Protein AF-A0A924R9G0-F1 (afdb_monomer)

Mean predicted aligned error: 14.14 Å

Nearest PDB structures (foldseek):
  7wek-assembly1_A  TM=2.946E-01  e=5.613E+00  Mus musculus

Sequence (133 aa):
MKKFVTAVQDTEGEDEDRGVPIEFDLDGREMKAYRPHEGQLTFMLAALGRGQTDDQRYAAIVNIMMSSLKGDDQDHLESRLLSNSRKERLRLKQLEEIFEYLISEWFADPTQSPSDSAESEPSALQKSPPATT

Radius of gyration: 25.87 Å; Cα contacts (8 Å, |Δi|>4): 79; chains: 1; bounding box: 114×35×37 Å

Secondary structure (DSSP, 8-state):
-----------TTSSTTS-SPEEEEETTEEEEEPPPPHHHHHHHHHHTSTT--HHHHHHHHHHHHHHHS-HHHHHHHHHHHT-S-TTTSPPHHHHHHHHHHHHHHHHS-S-----------------PPPP--

Foldseek 3Di:
DDDDDDDPPPPPPPPPPQPDWDWDDDPNDIFTFTDDDPVLVVVLCVQPDPPHDPVSNLVSLLVSRLVRGDDPRSVQLVCQCPDPDPVSHDDSVNSVVVSVVRCCVNPVDPPPDPPPPPVPPPPPPDDDDDDDD

pLDDT: mean 72.01, std 19.08, range [34.97, 91.56]

Solvent-accessible surface area (backbone atoms only — not comparable to full-atom values): 8576 Å² total; per-residue (Å²): 135,89,85,83,84,81,78,81,77,79,74,87,74,78,72,88,78,40,71,80,60,48,75,47,76,56,96,89,39,80,36,56,39,32,57,70,54,72,69,55,49,53,50,47,57,64,42,68,33,95,89,57,51,73,69,52,35,50,53,43,52,52,52,51,53,51,70,22,28,56,70,73,48,28,55,48,54,50,52,27,63,70,37,88,46,80,90,58,30,70,46,70,70,58,52,51,54,53,48,51,51,51,52,44,68,74,57,71,72,87,71,80,64,82,74,71,73,70,75,73,76,76,82,76,78,81,78,79,78,81,92,84,132

Structure (mmCIF, N/CA/C/O backbone):
data_AF-A0A924R9G0-F1
#
_entry.id   AF-A0A924R9G0-F1
#
loop_
_atom_site.group_PDB
_atom_site.id
_atom_site.type_symbol
_atom_site.label_atom_id
_atom_site.label_alt_id
_atom_site.label_comp_id
_atom_site.label_asym_id
_atom_site.label_entity_id
_atom_site.label_seq_id
_atom_site.pdbx_PDB_ins_code
_atom_site.Cartn_x
_atom_site.Cartn_y
_atom_site.Cartn_z
_atom_site.occupancy
_atom_site.B_iso_or_equiv
_atom_site.auth_seq_id
_atom_site.auth_comp_id
_atom_site.auth_asym_id
_atom_site.auth_atom_id
_atom_site.pdbx_PDB_model_num
ATOM 1 N N . MET A 1 1 ? -31.399 -4.705 -18.393 1.00 39.94 1 MET A N 1
ATOM 2 C CA . MET A 1 1 ? -30.212 -4.789 -17.511 1.00 39.94 1 MET A CA 1
ATOM 3 C C . MET A 1 1 ? -28.989 -5.027 -18.381 1.00 39.94 1 MET A C 1
ATOM 5 O O . MET A 1 1 ? -29.053 -5.890 -19.249 1.00 39.94 1 MET A O 1
ATOM 9 N N . LYS A 1 2 ? -27.932 -4.224 -18.225 1.00 37.62 2 LYS A N 1
ATOM 10 C CA . LYS A 1 2 ? -26.726 -4.286 -19.064 1.00 37.62 2 LYS A CA 1
ATOM 11 C C . LYS A 1 2 ? -25.776 -5.325 -18.455 1.00 37.62 2 LYS A C 1
ATOM 13 O O . LYS A 1 2 ? -25.365 -5.153 -17.314 1.00 37.62 2 LYS A O 1
ATOM 18 N N . LYS A 1 3 ? -25.512 -6.430 -19.161 1.00 35.00 3 LYS A N 1
ATOM 19 C CA . LYS A 1 3 ? -24.558 -7.457 -18.715 1.00 35.00 3 LYS A CA 1
ATOM 20 C C . LYS A 1 3 ? -23.151 -7.030 -19.117 1.00 35.00 3 LYS A C 1
ATOM 22 O O . LYS A 1 3 ? -22.917 -6.749 -20.289 1.00 35.00 3 LYS A O 1
ATOM 27 N N . PHE A 1 4 ? -22.246 -7.001 -18.149 1.00 45.66 4 PHE A N 1
ATOM 28 C CA . PHE A 1 4 ? -20.816 -6.858 -18.377 1.00 45.66 4 PHE A CA 1
ATOM 29 C C . PHE A 1 4 ? -20.198 -8.246 -18.228 1.00 45.66 4 PHE A C 1
ATOM 31 O O . PHE A 1 4 ? -20.408 -8.910 -17.216 1.00 45.66 4 PHE A O 1
ATOM 38 N N . VAL A 1 5 ? -19.523 -8.706 -19.278 1.00 50.16 5 VAL A N 1
ATOM 39 C CA . VAL A 1 5 ? -18.741 -9.942 -19.266 1.00 50.16 5 VAL A CA 1
ATOM 40 C C . VAL A 1 5 ? -17.294 -9.505 -19.124 1.00 50.16 5 VAL A C 1
ATOM 42 O O . VAL A 1 5 ? -16.745 -8.892 -20.035 1.00 50.16 5 VAL A O 1
ATOM 45 N N . THR A 1 6 ? -16.708 -9.751 -17.959 1.00 43.09 6 THR A N 1
ATOM 46 C CA . THR A 1 6 ? -15.286 -9.525 -17.713 1.00 43.09 6 THR A CA 1
ATOM 47 C C . THR A 1 6 ? -14.542 -10.771 -18.167 1.00 43.09 6 THR A C 1
ATOM 49 O O . THR A 1 6 ? -14.596 -11.805 -17.503 1.00 43.09 6 THR A O 1
ATOM 52 N N . ALA A 1 7 ? -13.897 -10.701 -19.330 1.00 42.81 7 ALA A N 1
ATOM 53 C CA . ALA A 1 7 ? -12.861 -11.663 -19.668 1.00 42.81 7 ALA A CA 1
ATOM 54 C C . ALA A 1 7 ? -11.667 -11.351 -18.762 1.00 42.81 7 ALA A C 1
ATOM 56 O O . ALA A 1 7 ? -11.080 -10.276 -18.872 1.00 42.81 7 ALA A O 1
ATOM 57 N N . VAL A 1 8 ? -11.373 -12.251 -17.827 1.00 42.22 8 VAL A N 1
ATOM 58 C CA . VAL A 1 8 ? -10.114 -12.228 -17.085 1.00 42.22 8 VAL A CA 1
ATOM 59 C C . VAL A 1 8 ? -9.033 -12.540 -18.117 1.00 42.22 8 VAL A C 1
ATOM 61 O O . VAL A 1 8 ? -8.957 -13.657 -18.621 1.00 42.22 8 VAL A O 1
ATOM 64 N N . GLN A 1 9 ? -8.293 -11.518 -18.545 1.00 42.12 9 GLN A N 1
ATOM 65 C CA . GLN A 1 9 ? -6.982 -11.735 -19.141 1.00 42.12 9 GLN A CA 1
ATOM 66 C C . GLN A 1 9 ? -6.053 -11.979 -17.962 1.00 42.12 9 GLN A C 1
ATOM 68 O O . GLN A 1 9 ? -5.698 -11.035 -17.260 1.00 42.12 9 GLN A O 1
ATOM 73 N N . ASP A 1 10 ? -5.735 -13.246 -17.712 1.00 38.72 10 ASP A N 1
ATOM 74 C CA . ASP A 1 10 ? -4.605 -13.593 -16.865 1.00 38.72 10 ASP A CA 1
ATOM 75 C C . ASP A 1 10 ? -3.352 -13.073 -17.570 1.00 38.72 10 ASP A C 1
ATOM 77 O O . ASP A 1 10 ? -2.895 -13.624 -18.574 1.00 38.72 10 ASP A O 1
ATOM 81 N N . THR A 1 11 ? -2.840 -11.940 -17.099 1.00 41.78 11 THR A N 1
ATOM 82 C CA . THR A 1 11 ? -1.541 -11.415 -17.511 1.00 41.78 11 THR A CA 1
ATOM 83 C C . THR A 1 11 ? -0.463 -12.238 -16.801 1.00 41.78 11 THR A C 1
ATOM 85 O O . THR A 1 11 ? 0.196 -11.769 -15.877 1.00 41.78 11 THR A O 1
ATOM 88 N N . GLU A 1 12 ? -0.312 -13.503 -17.197 1.00 37.84 12 GLU A N 1
ATOM 89 C CA . GLU A 1 12 ? 0.837 -14.338 -16.839 1.00 37.84 12 GLU A CA 1
ATOM 90 C C . GLU A 1 12 ? 2.085 -13.722 -17.496 1.00 37.84 12 GLU A C 1
ATOM 92 O O . GLU A 1 12 ? 2.406 -14.016 -18.646 1.00 37.84 12 GLU A O 1
ATOM 97 N N . GLY A 1 13 ? 2.752 -12.780 -16.822 1.00 39.66 13 GLY A N 1
ATOM 98 C CA . GLY A 1 13 ? 3.960 -12.165 -17.384 1.00 39.66 13 GLY A CA 1
ATOM 99 C C . GLY A 1 13 ? 4.603 -10.998 -16.633 1.00 39.66 13 GLY A C 1
ATOM 100 O O . GLY A 1 13 ? 5.704 -10.609 -17.000 1.00 39.66 13 GLY A O 1
ATOM 101 N N . GLU A 1 14 ? 3.995 -10.433 -15.584 1.00 48.62 14 GLU A N 1
ATOM 102 C CA . GLU A 1 14 ? 4.607 -9.317 -14.823 1.00 48.62 14 GLU A CA 1
ATOM 103 C C . GLU A 1 14 ? 5.438 -9.757 -13.600 1.00 48.62 14 GLU A C 1
ATOM 105 O O . GLU A 1 14 ? 5.853 -8.926 -12.782 1.00 48.62 14 GLU A O 1
ATOM 110 N N . ASP A 1 15 ? 5.662 -11.061 -13.434 1.00 49.84 15 ASP A N 1
ATOM 111 C CA . ASP A 1 15 ? 6.245 -11.616 -12.211 1.00 49.84 15 ASP A CA 1
ATOM 112 C C . ASP A 1 15 ? 7.775 -11.733 -12.234 1.00 49.84 15 ASP A C 1
ATOM 114 O O . ASP A 1 15 ? 8.382 -11.707 -11.164 1.00 49.84 15 ASP A O 1
ATOM 118 N N . GLU A 1 16 ? 8.411 -11.801 -13.408 1.00 48.03 16 GLU A N 1
ATOM 119 C CA . GLU A 1 16 ? 9.850 -12.103 -13.511 1.00 48.03 16 GLU A CA 1
ATOM 120 C C . GLU A 1 16 ? 10.791 -10.940 -13.149 1.00 48.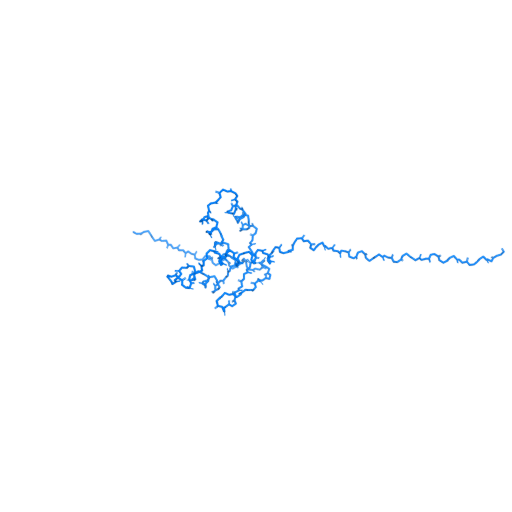03 16 GLU A C 1
ATOM 122 O O . GLU A 1 16 ? 11.959 -11.194 -12.871 1.00 48.03 16 GLU A O 1
ATOM 127 N N . ASP A 1 17 ? 10.314 -9.692 -13.074 1.00 54.81 17 ASP A N 1
ATOM 128 C CA . ASP A 1 17 ? 11.207 -8.516 -12.992 1.00 54.81 17 ASP A CA 1
ATOM 129 C C . ASP A 1 17 ? 11.067 -7.683 -11.699 1.00 54.81 17 ASP A C 1
ATOM 131 O O . ASP A 1 17 ? 11.606 -6.584 -11.580 1.00 54.81 17 ASP A O 1
ATOM 135 N N . ARG A 1 18 ? 10.329 -8.174 -10.688 1.00 61.94 18 ARG A N 1
ATOM 136 C CA . ARG A 1 18 ? 10.047 -7.389 -9.461 1.00 61.94 18 ARG A CA 1
ATOM 137 C C . ARG A 1 18 ? 11.122 -7.468 -8.365 1.00 61.94 18 ARG A C 1
ATOM 139 O O . ARG A 1 18 ? 10.951 -6.870 -7.300 1.00 61.94 18 ARG A O 1
ATOM 146 N N . GLY A 1 19 ? 12.233 -8.154 -8.631 1.00 68.75 19 GLY A N 1
ATOM 147 C CA . GLY A 1 19 ? 13.347 -8.305 -7.693 1.00 68.75 19 GLY A CA 1
ATOM 148 C C . GLY A 1 19 ? 13.027 -9.179 -6.473 1.00 68.75 19 GLY A C 1
ATOM 149 O O . GLY A 1 19 ? 11.986 -9.834 -6.402 1.00 68.75 19 GLY A O 1
ATOM 150 N N . VAL A 1 20 ? 13.956 -9.210 -5.513 1.00 80.44 20 VAL A N 1
ATOM 151 C CA . VAL A 1 20 ? 13.798 -9.955 -4.253 1.00 80.44 20 VAL A CA 1
ATOM 152 C C . VAL A 1 20 ? 12.727 -9.266 -3.393 1.00 80.44 20 VAL A C 1
ATOM 154 O O . VAL A 1 20 ? 12.828 -8.053 -3.186 1.00 80.44 20 VAL A O 1
ATOM 157 N N . PRO A 1 21 ? 11.701 -9.989 -2.906 1.00 86.69 21 PRO A N 1
ATOM 158 C CA . PRO A 1 21 ? 10.683 -9.400 -2.045 1.00 86.69 21 PRO A CA 1
ATOM 159 C C . PRO A 1 21 ? 11.258 -9.017 -0.678 1.00 86.69 21 PRO A C 1
ATOM 161 O O . PRO A 1 21 ? 12.135 -9.700 -0.151 1.00 86.69 21 PRO A O 1
ATOM 164 N N . ILE A 1 22 ? 10.710 -7.958 -0.085 1.00 88.19 22 ILE A N 1
ATOM 165 C CA . ILE A 1 22 ? 10.926 -7.615 1.322 1.00 88.19 22 ILE A CA 1
ATOM 166 C C . ILE A 1 22 ? 9.893 -8.361 2.153 1.00 88.19 22 ILE A C 1
ATOM 168 O O . ILE A 1 22 ? 8.703 -8.348 1.830 1.00 88.19 22 ILE A O 1
ATOM 172 N N . GLU A 1 23 ? 10.350 -8.974 3.235 1.00 89.88 23 GLU A N 1
ATOM 173 C CA . GLU A 1 23 ? 9.503 -9.685 4.185 1.00 89.88 23 GLU A CA 1
ATOM 174 C C . GLU A 1 23 ? 9.255 -8.806 5.416 1.00 89.88 23 GLU A C 1
ATOM 176 O O . GLU A 1 23 ? 10.183 -8.202 5.955 1.00 89.88 23 GLU A O 1
ATOM 181 N N . PHE A 1 24 ? 8.001 -8.704 5.855 1.00 87.94 24 PHE A N 1
ATOM 182 C CA . PHE A 1 24 ? 7.625 -7.974 7.068 1.00 87.94 24 PHE A CA 1
ATOM 183 C C . PHE A 1 24 ? 6.483 -8.680 7.799 1.00 87.94 24 PHE 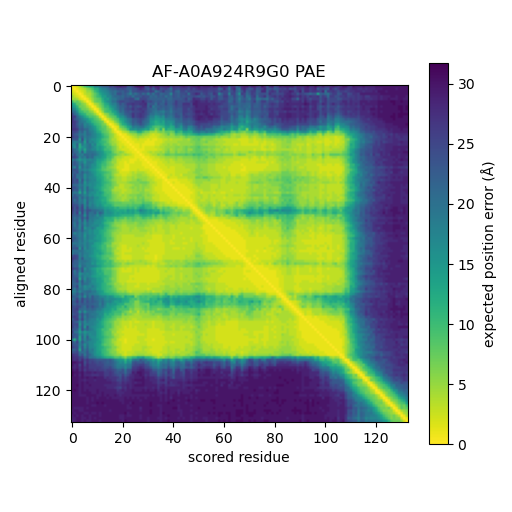A C 1
ATOM 185 O O . PHE A 1 24 ? 5.671 -9.361 7.180 1.00 87.94 24 PHE A O 1
ATOM 192 N N . ASP A 1 25 ? 6.407 -8.518 9.121 1.00 88.75 25 ASP A N 1
ATOM 193 C CA . ASP A 1 25 ? 5.316 -9.080 9.922 1.00 88.75 25 ASP A CA 1
ATOM 194 C C . ASP A 1 25 ? 4.151 -8.091 10.036 1.00 88.75 25 ASP A C 1
ATOM 196 O O . ASP A 1 25 ? 4.337 -6.924 10.395 1.00 88.75 25 ASP A O 1
ATOM 200 N N . LEU A 1 26 ? 2.940 -8.578 9.773 1.00 85.25 26 LEU A N 1
ATOM 201 C CA . LEU A 1 26 ? 1.700 -7.892 10.096 1.00 85.25 26 LEU A CA 1
ATOM 202 C C . LEU A 1 26 ? 0.802 -8.830 10.898 1.00 85.25 26 LEU A C 1
ATOM 204 O O . LEU A 1 26 ? 0.353 -9.860 10.402 1.00 85.25 26 LEU A O 1
ATOM 208 N N . ASP A 1 27 ? 0.505 -8.448 12.140 1.00 83.69 27 ASP A N 1
ATOM 209 C CA . ASP A 1 27 ? -0.382 -9.202 13.031 1.00 83.69 27 ASP A CA 1
ATOM 210 C C . ASP A 1 27 ? 0.058 -10.670 13.260 1.00 83.69 27 ASP A C 1
ATOM 212 O O . ASP A 1 27 ? -0.781 -11.551 13.466 1.00 83.69 27 ASP A O 1
ATOM 216 N N . GLY A 1 28 ? 1.371 -10.944 13.262 1.00 80.75 28 GLY A N 1
ATOM 217 C CA . GLY A 1 28 ? 1.925 -12.291 13.430 1.00 80.75 28 GLY A CA 1
ATOM 218 C C . GLY A 1 28 ? 1.913 -13.139 12.155 1.00 80.75 28 GLY A C 1
ATOM 219 O O . GLY A 1 28 ? 2.100 -14.358 12.232 1.00 80.75 28 GLY A O 1
ATOM 220 N N . ARG A 1 29 ? 1.637 -12.521 11.001 1.00 84.12 29 ARG A N 1
ATOM 221 C CA . ARG A 1 29 ? 1.753 -13.124 9.677 1.00 84.12 29 ARG A CA 1
ATOM 222 C C . ARG A 1 29 ? 2.887 -12.451 8.912 1.00 84.12 29 ARG A C 1
ATOM 224 O O . ARG A 1 29 ? 2.872 -11.241 8.703 1.00 84.12 29 ARG A O 1
ATOM 231 N N . GLU A 1 30 ? 3.808 -13.266 8.417 1.00 89.44 30 GLU A N 1
ATOM 232 C CA . GLU A 1 30 ? 4.838 -12.832 7.479 1.00 89.44 30 GLU A CA 1
ATOM 233 C C . GLU A 1 30 ? 4.211 -12.529 6.113 1.00 89.44 30 GLU A C 1
ATOM 235 O O . GLU A 1 30 ? 3.476 -13.347 5.554 1.00 89.44 30 GLU A O 1
ATOM 240 N N . MET A 1 31 ? 4.484 -11.333 5.604 1.00 89.00 31 MET A N 1
ATOM 241 C CA . MET A 1 31 ? 4.000 -10.809 4.333 1.00 89.00 31 MET A CA 1
ATOM 242 C C . MET A 1 31 ? 5.167 -10.493 3.407 1.00 89.00 31 MET A C 1
ATOM 244 O O . MET A 1 31 ? 6.236 -10.093 3.871 1.00 89.00 31 MET A O 1
ATOM 248 N N . LYS A 1 32 ? 4.942 -10.603 2.094 1.00 90.00 32 LYS A N 1
ATOM 249 C CA . LYS A 1 32 ? 5.949 -10.299 1.068 1.00 90.00 32 LYS A CA 1
ATOM 250 C C . LYS A 1 32 ? 5.541 -9.104 0.215 1.00 90.00 32 LYS A C 1
ATOM 252 O O . LYS A 1 32 ? 4.528 -9.145 -0.482 1.00 90.00 32 LYS A O 1
ATOM 257 N N . ALA A 1 33 ? 6.369 -8.064 0.222 1.00 90.19 33 ALA A N 1
ATOM 258 C CA . ALA A 1 33 ? 6.190 -6.870 -0.594 1.00 90.19 33 ALA A CA 1
ATOM 259 C C . ALA A 1 33 ? 7.252 -6.770 -1.692 1.00 90.19 33 ALA A C 1
ATOM 261 O O . ALA A 1 33 ? 8.457 -6.852 -1.455 1.00 90.19 33 ALA A O 1
ATOM 262 N N . TYR A 1 34 ? 6.789 -6.544 -2.913 1.00 90.44 34 TYR A N 1
ATOM 263 C CA . TYR A 1 34 ? 7.607 -6.407 -4.108 1.00 90.44 34 TYR A CA 1
ATOM 264 C C . TYR A 1 34 ? 7.790 -4.942 -4.465 1.00 90.44 34 TYR A C 1
ATOM 266 O O . TYR A 1 34 ? 6.868 -4.137 -4.319 1.00 90.44 34 TYR A O 1
ATOM 274 N N . ARG A 1 35 ? 8.968 -4.605 -4.992 1.00 87.88 35 ARG A N 1
ATOM 275 C CA . ARG A 1 35 ? 9.266 -3.232 -5.388 1.00 87.88 35 ARG A CA 1
ATOM 276 C C . ARG A 1 35 ? 8.249 -2.739 -6.428 1.00 87.88 35 ARG A C 1
ATOM 278 O O . ARG A 1 35 ? 8.004 -3.451 -7.406 1.00 87.88 35 ARG A O 1
ATOM 285 N N . PRO A 1 36 ? 7.668 -1.537 -6.255 1.00 85.56 36 PRO A N 1
ATOM 286 C CA . PRO A 1 36 ? 6.786 -0.962 -7.258 1.00 85.56 36 PRO A CA 1
ATOM 287 C C . PRO A 1 36 ? 7.554 -0.679 -8.552 1.00 85.56 36 PRO A C 1
ATOM 289 O O . PRO A 1 36 ? 8.723 -0.285 -8.515 1.00 85.56 36 PRO A O 1
ATOM 292 N N . HIS A 1 37 ? 6.894 -0.828 -9.698 1.00 84.50 37 HIS A N 1
ATOM 293 C CA . HIS A 1 37 ? 7.500 -0.485 -10.987 1.00 84.50 37 HIS A CA 1
ATOM 294 C C . HIS A 1 37 ? 7.556 1.038 -11.198 1.00 84.50 37 HIS A C 1
ATOM 296 O O . HIS A 1 37 ? 6.872 1.808 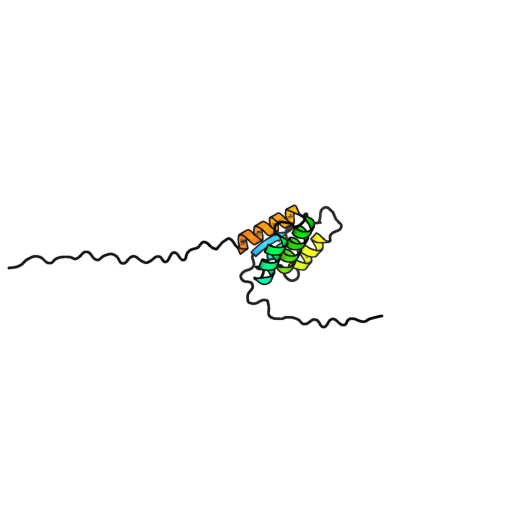-10.521 1.00 84.50 37 HIS A O 1
ATOM 302 N N . GLU A 1 38 ? 8.346 1.499 -12.171 1.00 81.69 38 GLU A N 1
ATOM 303 C CA . GLU A 1 38 ? 8.610 2.930 -12.404 1.00 81.69 38 GLU A CA 1
ATOM 304 C C . GLU A 1 38 ? 7.332 3.773 -12.583 1.00 81.69 38 GLU A C 1
ATOM 306 O O . GLU A 1 38 ? 7.227 4.884 -12.056 1.00 81.69 38 GLU A O 1
ATOM 311 N N . GLY A 1 39 ? 6.314 3.222 -13.254 1.00 83.31 39 GLY A N 1
ATOM 312 C CA . GLY A 1 39 ? 4.999 3.856 -13.392 1.00 83.31 39 GLY A CA 1
ATOM 313 C C . GLY A 1 39 ? 4.286 4.065 -12.050 1.00 83.31 39 GLY A C 1
ATOM 314 O O . GLY A 1 39 ? 3.790 5.160 -11.777 1.00 83.31 39 GLY A O 1
ATOM 315 N N . GLN A 1 40 ? 4.297 3.054 -11.174 1.00 84.94 40 GLN A N 1
ATOM 316 C CA . GLN A 1 40 ? 3.757 3.153 -9.811 1.00 84.94 40 GLN A CA 1
ATOM 317 C C . GLN A 1 40 ? 4.531 4.163 -8.959 1.00 84.94 40 GLN A C 1
ATOM 319 O O . GLN A 1 40 ? 3.915 4.939 -8.229 1.00 84.94 40 GLN A O 1
ATOM 324 N N . LEU A 1 41 ? 5.859 4.210 -9.079 1.00 83.00 41 LEU A N 1
ATOM 325 C CA . LEU A 1 41 ? 6.691 5.183 -8.363 1.00 83.00 41 LEU A CA 1
ATOM 326 C C . LEU A 1 41 ? 6.441 6.616 -8.836 1.00 83.00 41 LEU A C 1
ATOM 328 O O . LEU A 1 41 ? 6.342 7.538 -8.028 1.00 83.00 41 LEU A O 1
ATOM 332 N N . THR A 1 42 ? 6.275 6.814 -10.141 1.00 83.50 42 THR A N 1
ATOM 333 C CA . THR A 1 42 ? 5.940 8.126 -10.705 1.00 83.50 42 THR A CA 1
ATOM 334 C C . THR A 1 42 ? 4.569 8.591 -10.215 1.00 83.50 42 THR A C 1
ATOM 336 O O . THR A 1 42 ? 4.413 9.737 -9.786 1.00 83.50 42 THR A O 1
ATOM 339 N N . PHE A 1 43 ? 3.582 7.690 -10.210 1.00 83.12 43 PHE A N 1
ATOM 340 C CA . PHE A 1 43 ? 2.258 7.961 -9.654 1.00 83.12 43 PHE A CA 1
ATOM 341 C C . PHE A 1 43 ? 2.329 8.314 -8.162 1.00 83.12 43 PHE A C 1
ATOM 343 O O . PHE A 1 43 ? 1.723 9.295 -7.734 1.00 83.12 43 PHE A O 1
ATOM 350 N N . MET A 1 44 ? 3.117 7.569 -7.384 1.00 84.06 44 MET A N 1
ATOM 351 C CA . MET A 1 44 ? 3.365 7.839 -5.96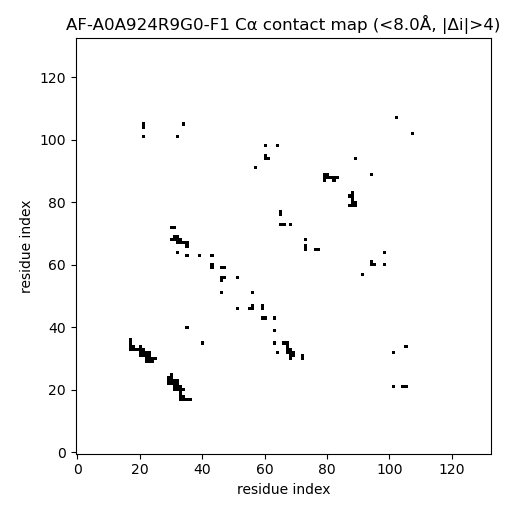8 1.00 84.06 44 MET A CA 1
ATOM 352 C C . MET A 1 44 ? 3.921 9.246 -5.739 1.00 84.06 44 MET A C 1
ATOM 354 O O . MET A 1 44 ? 3.378 9.994 -4.930 1.00 84.06 44 MET A O 1
ATOM 358 N N . LEU A 1 45 ? 4.971 9.635 -6.465 1.00 82.38 45 LEU A N 1
ATOM 359 C CA . LEU A 1 45 ? 5.582 10.960 -6.330 1.00 82.38 45 LEU A CA 1
ATOM 360 C C . LEU A 1 45 ? 4.594 12.084 -6.669 1.00 82.38 45 LEU A C 1
ATOM 362 O O . LEU A 1 45 ? 4.576 13.117 -5.997 1.00 82.38 45 LEU A O 1
ATOM 366 N N . ALA A 1 46 ? 3.740 11.876 -7.673 1.00 83.69 46 ALA A N 1
ATOM 367 C CA . ALA A 1 46 ? 2.685 12.823 -8.017 1.00 83.69 46 ALA A CA 1
ATOM 368 C C . ALA A 1 46 ? 1.610 12.918 -6.918 1.00 83.69 46 ALA A C 1
ATOM 370 O O . ALA A 1 46 ? 1.174 14.017 -6.565 1.00 83.69 46 ALA A O 1
ATOM 371 N N . ALA A 1 47 ? 1.206 11.779 -6.351 1.00 81.38 47 ALA A N 1
ATOM 372 C CA . ALA A 1 47 ? 0.147 11.684 -5.349 1.00 81.38 47 ALA A CA 1
ATOM 373 C C . ALA A 1 47 ? 0.589 12.082 -3.926 1.00 81.38 47 ALA A C 1
ATOM 375 O O . ALA A 1 47 ? -0.246 12.456 -3.105 1.00 81.38 47 ALA A O 1
ATOM 376 N N . LEU A 1 48 ? 1.893 12.062 -3.639 1.00 80.00 48 LEU A N 1
ATOM 377 C CA . LEU A 1 48 ? 2.490 12.588 -2.403 1.00 80.00 48 LEU A CA 1
ATOM 378 C C . LEU A 1 48 ? 3.002 14.034 -2.556 1.00 80.00 48 LEU A C 1
ATOM 380 O O . LEU A 1 48 ? 3.554 14.610 -1.616 1.00 80.00 48 LEU A O 1
ATOM 384 N N . GLY A 1 49 ? 2.822 14.638 -3.735 1.00 77.81 49 GLY A N 1
ATOM 385 C CA . GLY A 1 49 ? 3.284 15.984 -4.056 1.00 77.81 49 GLY A CA 1
ATOM 386 C C . GLY A 1 49 ? 2.648 17.099 -3.210 1.00 77.81 49 GLY A C 1
ATOM 387 O O . GLY A 1 49 ? 1.610 16.947 -2.559 1.00 77.81 49 GLY A O 1
ATOM 388 N N . ARG A 1 50 ? 3.274 18.284 -3.240 1.00 71.31 50 ARG A N 1
ATOM 389 C CA . ARG A 1 50 ? 2.770 19.481 -2.543 1.00 71.31 50 ARG A CA 1
ATOM 390 C C . ARG A 1 50 ? 1.376 19.854 -3.064 1.00 71.31 50 ARG A C 1
ATOM 392 O O . ARG A 1 50 ? 1.194 20.021 -4.264 1.00 71.31 50 ARG A O 1
ATOM 399 N N . GLY A 1 51 ? 0.423 20.038 -2.149 1.00 77.19 51 GLY A N 1
ATOM 400 C CA . GLY A 1 51 ? -0.960 20.426 -2.463 1.00 77.19 51 GLY A CA 1
ATOM 401 C C . GLY A 1 51 ? -1.997 19.308 -2.319 1.00 77.19 51 GLY A C 1
ATOM 402 O O . GLY A 1 51 ? -3.182 19.580 -2.476 1.00 77.19 51 GLY A O 1
ATOM 403 N N . GLN A 1 52 ? -1.577 18.085 -1.986 1.00 80.38 52 GLN A N 1
ATOM 404 C CA . GLN A 1 52 ? -2.481 16.960 -1.730 1.00 80.38 52 GLN A CA 1
ATOM 405 C C . GLN A 1 52 ? -2.993 16.973 -0.287 1.00 80.38 52 GLN A C 1
ATOM 407 O O . GLN A 1 52 ? -2.219 17.222 0.650 1.00 80.38 52 GLN A O 1
ATOM 412 N N . THR A 1 53 ? -4.285 16.685 -0.134 1.00 84.19 53 THR A N 1
ATOM 413 C CA . THR A 1 53 ? -4.955 16.485 1.160 1.00 84.19 53 THR A CA 1
ATOM 414 C C . THR A 1 53 ? -4.504 15.183 1.822 1.00 84.19 53 THR A C 1
ATOM 416 O O . THR A 1 53 ? -4.030 14.269 1.144 1.00 84.19 53 THR A O 1
ATOM 419 N N . ASP A 1 54 ? -4.674 15.077 3.139 1.00 79.44 54 ASP A N 1
ATOM 420 C CA . ASP A 1 54 ? -4.298 13.874 3.894 1.00 79.44 54 ASP A CA 1
ATOM 421 C C . ASP A 1 54 ? -5.051 12.627 3.394 1.00 79.44 54 ASP A C 1
ATOM 423 O O . ASP A 1 54 ? -4.457 11.560 3.260 1.00 79.44 54 ASP A O 1
ATOM 427 N N . ASP A 1 55 ? -6.320 12.777 2.998 1.00 82.25 55 ASP A N 1
ATOM 428 C CA . ASP A 1 55 ? -7.124 11.688 2.427 1.00 82.25 55 ASP A CA 1
ATOM 429 C C . ASP A 1 55 ? -6.582 11.205 1.071 1.00 82.25 55 ASP A C 1
ATOM 431 O O . ASP A 1 55 ? -6.577 10.007 0.785 1.00 82.25 55 ASP A O 1
ATOM 435 N N . GLN A 1 56 ? -6.089 12.122 0.231 1.00 83.44 56 GLN A N 1
ATOM 436 C CA . GLN A 1 56 ? -5.471 11.772 -1.053 1.00 83.44 56 GLN A CA 1
ATOM 437 C C . GLN A 1 56 ? -4.142 11.044 -0.856 1.00 83.44 56 GLN A C 1
ATOM 439 O O . GLN A 1 56 ? -3.874 10.063 -1.549 1.00 83.44 56 GLN A O 1
ATOM 444 N N . ARG A 1 57 ? -3.336 11.481 0.119 1.00 81.19 57 ARG A N 1
ATOM 445 C CA . ARG A 1 57 ? -2.087 10.796 0.479 1.00 81.19 57 ARG A CA 1
ATOM 446 C C . ARG A 1 57 ? -2.364 9.405 1.026 1.00 81.19 57 ARG A C 1
ATOM 448 O O . ARG A 1 57 ? -1.717 8.452 0.607 1.00 81.19 57 ARG A O 1
ATOM 455 N N . TYR A 1 58 ? -3.366 9.275 1.892 1.00 83.00 58 TYR A N 1
ATOM 456 C CA . TYR A 1 58 ? -3.795 7.987 2.423 1.00 83.00 58 TYR A CA 1
ATOM 457 C C . TYR A 1 58 ? -4.219 7.022 1.313 1.00 83.00 58 TYR A C 1
ATOM 459 O O . TYR A 1 58 ? -3.728 5.896 1.250 1.00 83.00 58 TYR A O 1
ATOM 467 N N . ALA A 1 59 ? -5.088 7.471 0.405 1.00 85.25 59 ALA A N 1
ATOM 468 C CA . ALA A 1 59 ? -5.526 6.662 -0.726 1.00 85.25 59 ALA A CA 1
ATOM 469 C C . ALA A 1 59 ? -4.347 6.242 -1.620 1.00 85.25 59 ALA A C 1
ATOM 471 O O . ALA A 1 59 ? -4.306 5.105 -2.088 1.00 85.25 59 ALA A O 1
ATOM 472 N N . ALA A 1 60 ? -3.370 7.131 -1.819 1.00 87.00 60 ALA A N 1
ATOM 473 C CA . ALA A 1 60 ? -2.166 6.829 -2.580 1.00 87.00 60 ALA A CA 1
ATOM 474 C C . ALA A 1 60 ? -1.303 5.753 -1.905 1.00 87.00 60 ALA A C 1
ATOM 476 O O . ALA A 1 60 ? -0.929 4.787 -2.567 1.00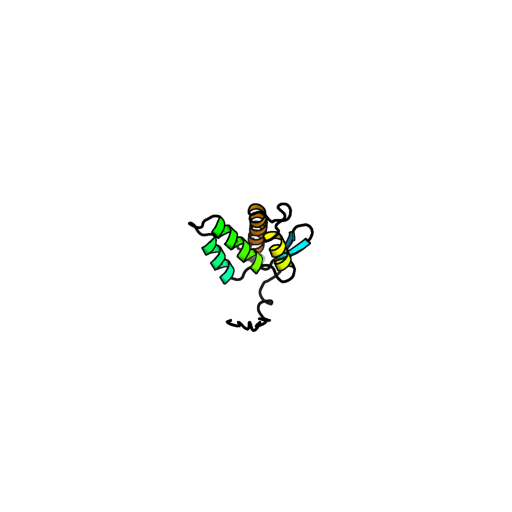 87.00 60 ALA A O 1
ATOM 477 N N . ILE A 1 61 ? -1.040 5.883 -0.599 1.00 87.69 61 ILE A N 1
ATOM 478 C CA . ILE A 1 61 ? -0.277 4.899 0.185 1.00 87.69 61 ILE A CA 1
ATOM 479 C C . ILE A 1 61 ? -0.957 3.532 0.117 1.00 87.69 61 ILE A C 1
ATOM 481 O O . ILE A 1 61 ? -0.308 2.543 -0.213 1.00 87.69 61 ILE A O 1
ATOM 485 N N . VAL A 1 62 ? -2.272 3.476 0.353 1.00 89.12 62 VAL A N 1
ATOM 486 C CA . VAL A 1 62 ? -3.041 2.226 0.267 1.00 89.12 62 VAL A CA 1
ATOM 487 C C . VAL A 1 62 ? -2.937 1.614 -1.127 1.00 89.12 62 VAL A C 1
ATOM 489 O O . VAL A 1 62 ? -2.670 0.423 -1.246 1.00 89.12 62 VAL A O 1
ATOM 492 N N . ASN A 1 63 ? -3.098 2.413 -2.184 1.00 88.88 63 ASN A N 1
ATOM 493 C CA . ASN A 1 63 ? -3.007 1.920 -3.556 1.00 88.88 63 ASN A CA 1
ATOM 494 C C . ASN A 1 63 ? -1.632 1.303 -3.861 1.00 88.88 63 ASN A C 1
ATOM 496 O O . ASN A 1 63 ? -1.551 0.233 -4.459 1.00 88.88 63 ASN A O 1
ATOM 500 N N . ILE A 1 64 ? -0.549 1.946 -3.417 1.00 88.62 64 ILE A N 1
ATOM 501 C CA . ILE A 1 64 ? 0.814 1.445 -3.636 1.00 88.62 64 ILE A CA 1
ATOM 502 C C . ILE A 1 64 ? 1.047 0.165 -2.841 1.00 88.62 64 ILE A C 1
ATOM 504 O O . ILE A 1 64 ? 1.496 -0.821 -3.421 1.00 88.62 64 ILE A O 1
ATOM 508 N N . MET A 1 65 ? 0.676 0.157 -1.558 1.00 89.31 65 MET A N 1
ATOM 509 C CA . MET A 1 65 ? 0.762 -1.018 -0.689 1.00 89.31 65 MET A CA 1
ATOM 510 C C . MET A 1 65 ? 0.047 -2.217 -1.317 1.00 89.31 65 MET A C 1
ATOM 512 O O . MET A 1 65 ? 0.666 -3.254 -1.537 1.00 89.31 65 MET A O 1
ATOM 516 N N . MET A 1 66 ? -1.217 -2.046 -1.709 1.00 89.94 66 MET A N 1
ATOM 517 C CA . MET A 1 66 ? -2.008 -3.087 -2.374 1.00 89.94 66 MET A CA 1
ATOM 518 C C . MET A 1 66 ? -1.357 -3.585 -3.666 1.00 89.94 66 MET A C 1
ATOM 520 O O . MET A 1 66 ? -1.384 -4.777 -3.937 1.00 89.94 66 MET A O 1
ATOM 524 N N . SER A 1 67 ? -0.735 -2.696 -4.442 1.00 89.31 67 SER A N 1
ATOM 525 C CA . SER A 1 67 ? -0.064 -3.065 -5.694 1.00 89.31 67 SER A CA 1
ATOM 526 C C . SER A 1 67 ? 1.307 -3.737 -5.515 1.00 89.31 67 SER A C 1
ATOM 528 O O . SER A 1 67 ? 1.810 -4.380 -6.443 1.00 89.31 67 SER A O 1
ATOM 530 N N . SER A 1 68 ? 1.916 -3.554 -4.338 1.00 89.81 68 SER A N 1
ATOM 531 C CA . SER A 1 68 ? 3.207 -4.134 -3.955 1.00 89.81 68 SER A CA 1
ATOM 532 C C . SER A 1 68 ? 3.072 -5.527 -3.339 1.00 89.81 68 SER A C 1
ATOM 534 O O . SER A 1 68 ? 4.034 -6.288 -3.342 1.00 89.81 68 SER A O 1
ATOM 536 N N . LEU A 1 69 ? 1.884 -5.885 -2.852 1.00 90.81 69 LEU A N 1
ATOM 537 C CA . LEU A 1 69 ? 1.562 -7.217 -2.345 1.00 90.81 69 LEU A CA 1
ATOM 538 C C . LEU A 1 69 ? 0.975 -8.092 -3.459 1.00 90.81 69 LEU A C 1
ATOM 540 O O . LEU A 1 69 ? 0.566 -7.589 -4.505 1.00 90.81 69 LEU A O 1
ATOM 544 N N . LYS A 1 70 ? 0.942 -9.410 -3.248 1.00 87.44 70 LYS A N 1
ATOM 545 C CA . LYS A 1 70 ? 0.341 -10.367 -4.189 1.00 87.44 70 LYS A CA 1
ATOM 546 C C . LYS A 1 70 ? -0.483 -11.420 -3.459 1.00 87.44 70 LYS A C 1
ATOM 548 O O . LYS A 1 70 ? -0.155 -11.790 -2.333 1.00 87.44 70 LYS A O 1
ATOM 553 N N . GLY A 1 71 ? -1.511 -11.927 -4.141 1.00 88.75 71 GLY A N 1
ATOM 554 C CA . GLY A 1 71 ? -2.335 -13.050 -3.687 1.00 88.75 71 GLY A CA 1
ATOM 555 C C . GLY A 1 71 ? -2.829 -12.877 -2.251 1.00 88.75 71 GLY A C 1
ATOM 556 O O . GLY A 1 71 ? -3.320 -11.813 -1.876 1.00 88.75 71 GLY A O 1
ATOM 557 N N . ASP A 1 72 ? -2.625 -13.907 -1.433 1.00 88.94 72 ASP A N 1
ATOM 558 C CA . ASP A 1 72 ? -3.146 -13.974 -0.067 1.00 88.94 72 ASP A CA 1
ATOM 559 C C . ASP A 1 72 ? -2.661 -12.840 0.856 1.00 88.94 72 ASP A C 1
ATOM 561 O O . ASP A 1 72 ? -3.310 -12.566 1.868 1.00 88.94 72 ASP A O 1
ATOM 565 N N . ASP A 1 73 ? -1.512 -12.217 0.575 1.00 88.50 73 ASP A N 1
ATOM 566 C CA . ASP A 1 73 ? -0.978 -11.104 1.374 1.00 88.50 73 ASP A CA 1
ATOM 567 C C . ASP A 1 73 ? -1.720 -9.799 1.066 1.00 88.50 73 ASP A C 1
ATOM 569 O O . ASP A 1 73 ? -2.037 -9.021 1.970 1.00 88.50 73 ASP A O 1
ATOM 573 N N . GLN A 1 74 ? -2.059 -9.590 -0.208 1.00 91.56 74 GLN A N 1
ATOM 574 C CA . GLN A 1 74 ? -2.895 -8.477 -0.646 1.00 91.56 74 GLN A CA 1
ATOM 575 C C . GLN A 1 74 ? -4.306 -8.605 -0.052 1.00 91.56 74 GLN A C 1
ATOM 577 O O . GLN A 1 74 ? -4.806 -7.651 0.548 1.00 91.56 74 GLN A O 1
ATOM 582 N N . ASP A 1 75 ? -4.904 -9.796 -0.140 1.00 90.38 75 ASP A N 1
ATOM 583 C CA . ASP A 1 75 ? -6.226 -10.083 0.430 1.00 90.38 75 ASP A CA 1
ATOM 584 C C . ASP A 1 75 ? -6.239 -9.880 1.951 1.00 90.38 75 ASP A C 1
ATOM 586 O O . ASP A 1 75 ? -7.203 -9.363 2.529 1.00 90.38 75 ASP A O 1
ATOM 590 N N . HIS A 1 76 ? -5.142 -10.250 2.621 1.00 88.69 76 HIS A N 1
ATOM 591 C CA . HIS A 1 76 ? -5.001 -10.029 4.051 1.00 88.69 76 HIS A CA 1
ATOM 592 C C . HIS A 1 76 ? -5.008 -8.540 4.388 1.00 88.69 76 HIS A C 1
ATOM 594 O O . HIS A 1 76 ? -5.811 -8.121 5.225 1.00 88.69 76 HIS A O 1
ATOM 600 N N . LEU A 1 77 ? -4.188 -7.730 3.712 1.00 89.12 77 LEU A N 1
ATOM 601 C CA . LEU A 1 77 ? -4.158 -6.288 3.941 1.00 89.12 77 LEU A CA 1
ATOM 602 C C . LEU A 1 77 ? -5.525 -5.645 3.668 1.00 89.12 77 LEU A C 1
ATOM 604 O O . LEU A 1 77 ? -6.006 -4.856 4.486 1.00 89.12 77 LEU A O 1
ATOM 608 N N . GLU A 1 78 ? -6.189 -6.021 2.573 1.00 90.44 78 GLU A N 1
ATOM 609 C CA . GLU A 1 78 ? -7.526 -5.528 2.230 1.00 90.44 78 GLU A CA 1
ATOM 610 C C . GLU A 1 78 ? -8.541 -5.827 3.336 1.00 90.44 78 GLU A C 1
ATOM 612 O O . GLU A 1 78 ? -9.277 -4.937 3.776 1.00 90.44 78 GLU A O 1
ATOM 617 N N . SER A 1 79 ? -8.531 -7.057 3.856 1.00 89.12 79 SER A N 1
ATOM 618 C CA . SER A 1 79 ? -9.427 -7.461 4.940 1.00 89.12 79 SER A CA 1
ATOM 619 C C . SER A 1 79 ? -9.239 -6.611 6.203 1.00 89.12 79 SER A C 1
ATOM 621 O O . SER A 1 79 ? -10.216 -6.271 6.876 1.00 89.12 79 SER A O 1
ATOM 623 N N . ARG A 1 80 ? -7.999 -6.198 6.508 1.00 86.56 80 ARG A N 1
ATOM 624 C CA . ARG A 1 80 ? -7.684 -5.332 7.655 1.00 86.56 80 ARG A CA 1
ATOM 625 C C . ARG A 1 80 ? -8.119 -3.894 7.407 1.00 86.56 80 ARG A C 1
ATOM 627 O O . ARG A 1 80 ? -8.655 -3.259 8.313 1.00 86.56 80 ARG A O 1
ATOM 634 N N . LEU A 1 81 ? -7.949 -3.375 6.193 1.00 86.75 81 LEU A N 1
ATOM 635 C CA . LEU A 1 81 ? -8.390 -2.024 5.826 1.00 86.75 81 LEU A CA 1
ATOM 636 C C . LEU A 1 81 ? -9.914 -1.877 5.893 1.00 86.75 81 LEU A C 1
ATOM 638 O O . LEU A 1 81 ? -10.424 -0.869 6.391 1.00 86.75 81 LEU A O 1
ATOM 642 N N . LEU A 1 82 ? -10.635 -2.898 5.427 1.00 87.25 82 LEU A N 1
ATOM 643 C CA . LEU A 1 82 ? -12.096 -2.922 5.369 1.00 87.25 82 LEU A CA 1
ATOM 644 C C . LEU A 1 82 ? -12.752 -3.456 6.651 1.00 87.25 82 LEU A C 1
ATOM 646 O O . LEU A 1 82 ? -13.982 -3.480 6.745 1.00 87.25 82 LEU A O 1
ATOM 650 N N . SER A 1 83 ? -11.969 -3.865 7.656 1.00 84.81 83 SER A N 1
ATOM 651 C CA . SER A 1 83 ? -12.528 -4.402 8.896 1.00 84.81 83 SER A CA 1
ATOM 652 C C . SER A 1 83 ? -13.366 -3.354 9.637 1.00 84.81 83 SER A C 1
ATOM 654 O O . SER A 1 83 ? -12.931 -2.238 9.942 1.00 84.81 83 SER A O 1
ATOM 656 N N . ASN A 1 84 ? -14.588 -3.755 10.000 1.00 73.88 84 ASN A N 1
ATOM 657 C CA . ASN A 1 84 ? -15.488 -2.971 10.849 1.00 73.88 84 ASN A CA 1
ATOM 658 C C . ASN A 1 84 ? -15.046 -2.963 12.325 1.00 73.88 84 ASN A C 1
ATOM 660 O O . ASN A 1 84 ? -15.516 -2.139 13.116 1.00 73.88 84 ASN A O 1
ATOM 664 N N . SER A 1 85 ? -14.145 -3.867 12.719 1.00 80.50 85 SER A N 1
ATOM 665 C CA . SER A 1 85 ? -13.618 -3.932 14.078 1.00 80.50 85 SER A CA 1
ATOM 666 C C . SER A 1 85 ? -12.517 -2.888 14.262 1.00 80.50 85 SER A C 1
ATOM 668 O O . SER A 1 85 ? -11.445 -2.955 13.669 1.00 80.50 85 SER A O 1
ATOM 670 N N . ARG A 1 86 ? -12.746 -1.910 15.150 1.00 70.75 86 ARG A N 1
ATOM 671 C CA . ARG A 1 86 ? -11.784 -0.822 15.428 1.00 70.75 86 ARG A CA 1
ATOM 672 C C . ARG A 1 86 ? -10.410 -1.328 15.905 1.00 70.75 86 ARG A C 1
ATOM 674 O O . ARG A 1 86 ? -9.440 -0.583 15.786 1.00 70.75 86 ARG A O 1
ATOM 681 N N . LYS A 1 87 ? -10.347 -2.531 16.489 1.00 74.50 87 LYS A N 1
ATOM 682 C CA . LYS A 1 87 ? -9.101 -3.169 16.953 1.00 74.50 87 LYS A CA 1
ATOM 683 C C . LYS A 1 87 ? -8.324 -3.845 15.825 1.00 74.50 87 LYS A C 1
ATOM 685 O O . LYS A 1 87 ? -7.121 -4.000 15.941 1.00 74.50 87 LYS A O 1
ATOM 690 N N . GLU A 1 88 ? -9.026 -4.250 14.780 1.00 71.62 88 GLU A N 1
ATOM 691 C CA . GLU A 1 88 ? -8.477 -4.978 13.637 1.00 71.62 88 GLU A CA 1
ATOM 692 C C . GLU A 1 88 ? -8.204 -4.063 12.448 1.00 71.62 88 GLU A C 1
ATOM 694 O O . GLU A 1 88 ? -7.458 -4.414 11.543 1.00 71.62 88 GLU A O 1
ATOM 699 N N . ARG A 1 89 ? -8.823 -2.881 12.447 1.00 78.50 89 ARG A N 1
ATOM 700 C CA . ARG A 1 89 ? -8.663 -1.913 11.379 1.00 78.50 89 ARG A CA 1
ATOM 701 C C . ARG A 1 89 ? -7.305 -1.234 11.450 1.00 78.50 89 ARG A C 1
ATOM 703 O O . ARG A 1 89 ? -7.033 -0.501 12.409 1.00 78.50 89 ARG A O 1
ATOM 710 N N . LEU A 1 90 ? -6.526 -1.393 10.385 1.00 81.06 90 LEU A N 1
ATOM 711 C CA . LEU A 1 90 ? -5.264 -0.686 10.204 1.00 81.06 90 LEU A CA 1
ATOM 712 C C . LEU A 1 90 ? -5.494 0.830 10.207 1.00 81.06 90 LEU A C 1
ATOM 714 O O . LEU A 1 90 ? -6.406 1.359 9.566 1.00 81.06 90 LEU A O 1
ATOM 718 N N . ARG A 1 91 ? -4.698 1.540 11.008 1.00 81.50 91 ARG A N 1
ATOM 719 C CA . ARG A 1 91 ? -4.743 3.003 11.112 1.00 81.50 91 ARG A CA 1
ATOM 720 C C . ARG A 1 91 ? -3.774 3.627 10.112 1.00 81.50 91 ARG A C 1
ATOM 722 O O . ARG A 1 91 ? -2.742 3.037 9.821 1.00 81.50 91 ARG A O 1
ATOM 729 N N . LEU A 1 92 ? -4.059 4.866 9.699 1.00 78.56 92 LEU A N 1
ATOM 730 C CA . LEU A 1 92 ? -3.181 5.669 8.834 1.00 78.56 92 LEU A CA 1
ATOM 731 C C . LEU A 1 92 ? -1.721 5.628 9.303 1.00 78.56 92 LEU A C 1
ATOM 733 O O . LEU A 1 92 ? -0.858 5.235 8.537 1.00 78.56 92 LEU A O 1
ATOM 737 N N . LYS A 1 93 ? -1.470 5.915 10.584 1.00 82.69 93 LYS A N 1
ATOM 738 C CA . LYS A 1 93 ? -0.110 5.925 11.134 1.00 82.69 93 LYS A CA 1
ATOM 739 C C . LYS A 1 93 ? 0.621 4.581 10.986 1.00 82.69 93 LYS A C 1
ATOM 741 O O . LYS A 1 93 ? 1.804 4.562 10.695 1.00 82.69 93 LYS A O 1
ATOM 746 N N . GLN A 1 94 ? -0.084 3.462 11.163 1.00 84.81 94 GLN A N 1
ATOM 747 C CA . GLN A 1 94 ? 0.517 2.133 11.000 1.00 84.81 94 GLN A CA 1
ATOM 748 C C . GLN A 1 94 ? 0.834 1.846 9.528 1.00 84.81 94 GLN A C 1
ATOM 750 O O . GLN A 1 94 ? 1.870 1.269 9.231 1.00 84.81 94 GLN A O 1
ATOM 755 N N . LEU A 1 95 ? -0.035 2.272 8.605 1.00 85.56 95 LEU A N 1
ATOM 756 C CA . LEU A 1 95 ? 0.232 2.166 7.166 1.00 85.56 95 LEU A CA 1
ATOM 757 C C . LEU A 1 95 ? 1.413 3.032 6.746 1.00 85.56 95 LEU A C 1
ATOM 759 O O . LEU A 1 95 ? 2.215 2.582 5.944 1.00 85.56 95 LEU A O 1
ATOM 763 N N . GLU A 1 96 ? 1.522 4.244 7.286 1.00 85.25 96 GLU A N 1
ATOM 764 C CA . GLU A 1 96 ? 2.662 5.131 7.050 1.00 85.25 96 GLU A CA 1
ATOM 765 C C . GLU A 1 96 ? 3.965 4.512 7.562 1.00 85.25 96 GLU A C 1
ATOM 767 O O . GLU A 1 96 ? 4.943 4.518 6.829 1.00 85.25 96 GLU A O 1
ATOM 772 N N . GLU A 1 97 ? 3.967 3.919 8.760 1.00 88.56 97 GLU A N 1
ATOM 773 C CA . GLU A 1 97 ? 5.138 3.230 9.326 1.00 88.56 97 GLU A CA 1
ATOM 774 C C . GLU A 1 97 ? 5.574 2.033 8.459 1.00 88.56 97 GLU A C 1
ATOM 776 O O . GLU A 1 97 ? 6.756 1.896 8.144 1.00 88.56 97 GLU A O 1
ATOM 781 N N . ILE A 1 98 ? 4.629 1.191 8.016 1.00 87.75 98 ILE A N 1
ATOM 782 C CA . ILE A 1 98 ? 4.926 0.067 7.109 1.00 87.75 98 ILE A CA 1
ATOM 783 C C . ILE A 1 98 ? 5.438 0.593 5.764 1.00 87.75 98 ILE A C 1
ATOM 785 O O . ILE A 1 98 ? 6.419 0.090 5.223 1.00 87.75 98 ILE A O 1
ATOM 789 N N . PHE A 1 99 ? 4.788 1.616 5.218 1.00 88.38 99 PHE A N 1
ATOM 790 C CA . PHE A 1 99 ? 5.157 2.199 3.937 1.00 88.38 99 PHE A CA 1
ATOM 791 C C . PHE A 1 99 ? 6.544 2.853 3.977 1.00 88.38 99 PHE A C 1
ATOM 793 O O . PHE A 1 99 ? 7.331 2.664 3.055 1.00 88.38 99 PHE A O 1
ATOM 800 N N . GLU A 1 100 ? 6.875 3.580 5.044 1.00 88.44 100 GLU A N 1
ATOM 801 C CA . GLU A 1 100 ? 8.202 4.161 5.259 1.00 88.44 100 GLU A CA 1
ATOM 802 C C . GLU A 1 100 ? 9.274 3.073 5.346 1.00 88.44 100 GLU A C 1
ATOM 804 O O . GLU A 1 100 ? 10.313 3.199 4.697 1.00 88.44 100 GLU A O 1
ATOM 809 N N . TYR A 1 101 ? 8.998 1.980 6.065 1.00 88.62 101 TYR A N 1
ATOM 810 C CA . TYR A 1 101 ? 9.883 0.818 6.108 1.00 88.62 101 TYR A CA 1
ATOM 811 C C . TYR A 1 101 ? 10.126 0.238 4.707 1.00 88.62 101 TYR A C 1
ATOM 813 O O . TYR A 1 101 ? 11.275 0.102 4.292 1.00 88.62 101 TYR A O 1
ATOM 821 N N . LEU A 1 102 ? 9.068 -0.022 3.935 1.00 89.19 102 LEU A N 1
ATOM 822 C CA . LEU A 1 102 ? 9.198 -0.583 2.587 1.00 89.19 102 LEU A CA 1
ATOM 823 C C . LEU A 1 102 ? 9.941 0.350 1.625 1.00 89.19 102 LEU A C 1
ATOM 825 O O . LEU A 1 102 ? 10.783 -0.105 0.855 1.00 89.19 102 LEU A O 1
ATOM 829 N N . ILE A 1 103 ? 9.671 1.657 1.672 1.00 87.12 103 ILE A N 1
ATOM 830 C CA . ILE A 1 103 ? 10.397 2.648 0.866 1.00 87.12 103 ILE A CA 1
ATOM 831 C C . ILE A 1 103 ? 11.866 2.709 1.285 1.00 87.12 103 ILE A C 1
ATOM 833 O O . ILE A 1 103 ? 12.737 2.761 0.418 1.00 87.12 103 ILE A O 1
ATOM 837 N N . SER A 1 104 ? 12.154 2.677 2.586 1.00 86.62 104 SER A N 1
ATOM 838 C CA . SER A 1 104 ? 13.528 2.624 3.078 1.00 86.62 104 SER A CA 1
ATOM 839 C C . SER A 1 104 ? 14.240 1.404 2.516 1.00 86.62 104 SER A C 1
ATOM 841 O O . SER A 1 104 ? 15.283 1.553 1.910 1.00 86.62 104 SER A O 1
ATOM 843 N N . GLU A 1 105 ? 13.666 0.214 2.619 1.00 86.25 105 GLU A N 1
ATOM 844 C CA . GLU A 1 105 ? 14.296 -1.016 2.133 1.00 86.25 105 GLU A CA 1
ATOM 845 C C . GLU A 1 105 ? 14.418 -1.069 0.595 1.00 86.25 105 GLU A C 1
ATOM 847 O O . GLU A 1 105 ? 15.468 -1.430 0.064 1.00 86.25 105 GLU A O 1
ATOM 852 N N . TRP A 1 106 ? 13.397 -0.645 -0.160 1.00 85.06 106 TRP A N 1
ATOM 853 C CA . TRP A 1 106 ? 13.450 -0.631 -1.632 1.00 85.06 106 TRP A CA 1
ATOM 854 C C . TRP A 1 106 ? 14.450 0.376 -2.206 1.00 85.06 106 TRP A C 1
ATOM 856 O O . TRP A 1 106 ? 14.906 0.208 -3.343 1.00 85.06 106 TRP A O 1
ATOM 866 N N . PHE A 1 107 ? 14.725 1.458 -1.476 1.00 81.88 107 PHE A N 1
ATOM 867 C CA . PHE A 1 107 ? 15.524 2.589 -1.952 1.00 81.88 107 PHE A CA 1
ATOM 868 C C . PHE A 1 107 ? 16.707 2.925 -1.042 1.00 81.88 107 PHE A C 1
ATOM 870 O O . PHE A 1 107 ? 17.343 3.959 -1.249 1.00 81.88 107 PHE A O 1
ATOM 877 N N . ALA A 1 108 ? 17.045 2.049 -0.092 1.00 73.19 108 ALA A N 1
ATOM 878 C CA . ALA A 1 108 ? 18.187 2.199 0.812 1.00 73.19 108 ALA A CA 1
ATOM 879 C C . ALA A 1 108 ? 19.522 2.301 0.065 1.00 73.19 108 ALA A C 1
ATOM 881 O O . ALA A 1 108 ? 20.509 2.709 0.672 1.00 73.19 108 ALA A O 1
ATOM 882 N N . ASP A 1 109 ? 19.563 1.988 -1.238 1.00 59.03 109 ASP A N 1
ATOM 883 C CA . ASP A 1 109 ? 20.790 2.059 -2.020 1.00 59.03 109 ASP A CA 1
ATOM 884 C C . ASP A 1 109 ? 20.676 2.836 -3.343 1.00 59.03 109 ASP A C 1
ATOM 886 O O . ASP A 1 109 ? 20.207 2.329 -4.366 1.00 59.03 109 ASP A O 1
ATOM 890 N N . PRO A 1 110 ? 21.168 4.085 -3.338 1.00 49.53 110 PRO A N 1
ATOM 891 C CA . PRO A 1 110 ? 21.775 4.705 -4.508 1.00 49.53 110 PRO A CA 1
ATOM 892 C C . PRO A 1 110 ? 23.265 5.053 -4.298 1.00 49.53 110 PRO A C 1
ATOM 894 O O . PRO A 1 110 ? 23.856 5.686 -5.171 1.00 49.53 110 PRO A O 1
ATOM 897 N N . THR A 1 111 ? 23.881 4.698 -3.158 1.00 42.78 111 THR A N 1
ATOM 898 C CA . THR A 1 111 ? 25.219 5.194 -2.760 1.00 42.78 111 THR A CA 1
ATOM 899 C C . THR A 1 111 ? 26.276 4.134 -2.482 1.00 42.78 111 THR A C 1
ATOM 901 O O . THR A 1 111 ? 27.402 4.504 -2.141 1.00 42.78 111 THR A O 1
ATOM 904 N N . GLN A 1 112 ? 26.014 2.846 -2.702 1.00 40.34 112 GLN A N 1
ATOM 905 C CA . GLN A 1 112 ? 27.111 1.931 -3.000 1.00 40.34 112 GLN A CA 1
ATOM 906 C C . GLN A 1 112 ? 27.675 2.280 -4.377 1.00 40.34 112 GLN A C 1
ATOM 908 O O . GLN A 1 112 ? 27.375 1.659 -5.394 1.00 40.34 112 GLN A O 1
ATOM 913 N N . SER A 1 113 ? 28.514 3.321 -4.404 1.00 34.97 113 SER A N 1
ATOM 914 C CA . SER A 1 113 ? 29.535 3.473 -5.429 1.00 34.97 113 SER A CA 1
ATOM 915 C C . SER A 1 113 ? 30.136 2.089 -5.659 1.00 34.97 113 SER A C 1
ATOM 917 O O . SER A 1 113 ? 30.487 1.437 -4.666 1.00 34.97 113 SE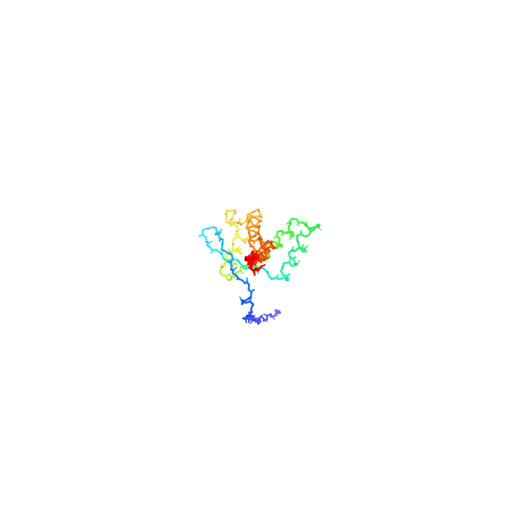R A O 1
ATOM 919 N N . PRO A 1 114 ? 30.306 1.623 -6.907 1.00 40.03 114 PRO A N 1
ATOM 920 C CA . PRO A 1 114 ? 31.304 0.607 -7.151 1.00 40.03 114 PRO A CA 1
ATOM 921 C C . PRO A 1 114 ? 32.609 1.253 -6.696 1.00 40.03 114 PRO A C 1
ATOM 923 O O . PRO A 1 114 ? 33.213 2.060 -7.398 1.00 40.03 114 PRO A O 1
ATOM 926 N N . SER A 1 115 ? 33.006 0.981 -5.456 1.00 39.94 115 SER A N 1
ATOM 927 C CA . SER A 1 115 ? 34.383 1.132 -5.055 1.00 39.94 115 SER A CA 1
ATOM 928 C C . SER A 1 115 ? 35.076 0.020 -5.821 1.00 39.94 115 SER A C 1
ATOM 930 O O . SER A 1 115 ? 35.316 -1.064 -5.292 1.00 39.94 115 SER A O 1
ATOM 932 N N . ASP A 1 116 ? 35.325 0.296 -7.106 1.00 39.59 116 ASP A N 1
ATOM 933 C CA . ASP A 1 116 ? 36.509 -0.154 -7.800 1.00 39.59 116 ASP A CA 1
ATOM 934 C C . ASP A 1 116 ? 37.631 0.076 -6.796 1.00 39.59 116 ASP A C 1
ATOM 93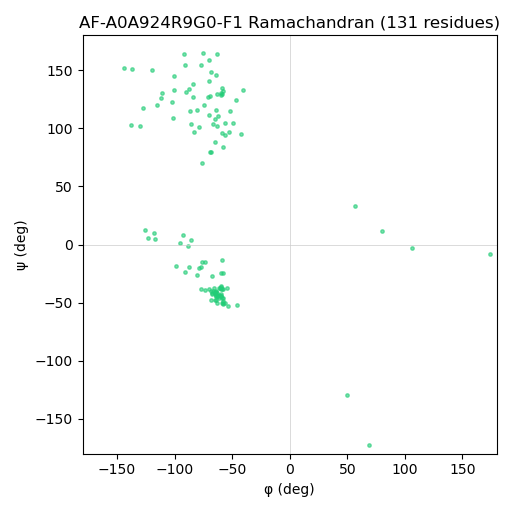6 O O . ASP A 1 116 ? 38.165 1.175 -6.627 1.00 39.59 116 ASP A O 1
ATOM 940 N N . SER A 1 117 ? 37.946 -0.982 -6.054 1.00 42.31 117 SER A N 1
ATOM 941 C CA . SER A 1 117 ? 39.307 -1.212 -5.638 1.00 42.31 117 SER A CA 1
ATOM 942 C C . SER A 1 117 ? 40.074 -1.277 -6.950 1.00 42.31 117 SER A C 1
ATOM 944 O O . SER A 1 117 ? 40.262 -2.347 -7.518 1.00 42.31 117 SER A O 1
ATOM 946 N N . ALA A 1 118 ? 40.448 -0.109 -7.474 1.00 44.22 118 ALA A N 1
ATOM 947 C CA . ALA A 1 118 ? 41.603 0.009 -8.321 1.00 44.22 118 ALA A CA 1
ATOM 948 C C . ALA A 1 118 ? 42.729 -0.545 -7.455 1.00 44.22 118 ALA A C 1
ATOM 950 O O . ALA A 1 118 ? 43.242 0.131 -6.558 1.00 44.22 118 ALA A O 1
ATOM 951 N N . GLU A 1 119 ? 42.991 -1.835 -7.645 1.00 42.47 119 GLU A N 1
ATOM 952 C CA . GLU A 1 119 ? 44.148 -2.533 -7.135 1.00 42.47 119 GLU A CA 1
ATOM 953 C C . GLU A 1 119 ? 45.330 -1.697 -7.610 1.00 42.47 119 GLU A C 1
ATOM 955 O O . GLU A 1 119 ? 45.693 -1.686 -8.785 1.00 42.47 119 GLU A O 1
ATOM 960 N N . SER A 1 120 ? 45.813 -0.832 -6.720 1.00 49.06 120 SER A N 1
ATOM 961 C CA . SER A 1 120 ? 46.929 0.039 -7.023 1.00 49.06 120 SER A CA 1
ATOM 962 C C . SER A 1 120 ? 48.109 -0.892 -7.223 1.00 49.06 120 SER A C 1
ATOM 964 O O . SER A 1 120 ? 48.568 -1.507 -6.259 1.00 49.06 120 SER A O 1
ATOM 966 N N . GLU A 1 121 ? 48.556 -1.037 -8.471 1.00 47.81 121 GLU A N 1
ATOM 967 C CA . GLU A 1 121 ? 49.786 -1.751 -8.790 1.00 47.81 121 GLU A CA 1
ATOM 968 C C . GLU A 1 121 ? 50.882 -1.264 -7.830 1.00 47.81 121 GLU A C 1
ATOM 970 O O . GLU A 1 121 ? 51.129 -0.053 -7.734 1.00 47.81 121 GLU A O 1
ATOM 975 N N . PRO A 1 122 ? 51.550 -2.156 -7.080 1.00 45.66 122 PRO A N 1
ATOM 976 C CA . PRO A 1 122 ? 52.668 -1.733 -6.265 1.00 45.66 122 PRO A CA 1
ATOM 977 C C . PRO A 1 122 ? 53.765 -1.235 -7.207 1.00 45.66 122 PRO A C 1
ATOM 9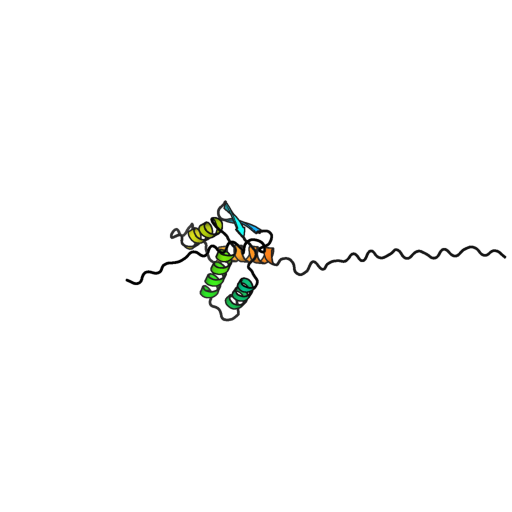79 O O . PRO A 1 122 ? 54.317 -2.001 -7.996 1.00 45.66 122 PRO A O 1
ATOM 982 N N . SER A 1 123 ? 54.085 0.061 -7.115 1.00 46.66 123 SER A N 1
ATOM 983 C CA . SER A 1 123 ? 55.257 0.660 -7.756 1.00 46.66 123 SER A CA 1
ATOM 984 C C . SER A 1 123 ? 56.490 -0.182 -7.434 1.00 46.66 123 SER A C 1
ATOM 986 O O . SER A 1 123 ? 57.011 -0.151 -6.317 1.00 46.66 123 SER A O 1
ATOM 988 N N . ALA A 1 124 ? 56.946 -0.956 -8.416 1.00 48.72 124 ALA A N 1
ATOM 989 C CA . ALA A 1 124 ? 58.176 -1.712 -8.324 1.00 48.72 124 ALA A CA 1
ATOM 990 C C . ALA A 1 124 ? 59.334 -0.722 -8.155 1.00 48.72 124 ALA A C 1
ATOM 992 O O . ALA A 1 124 ? 59.673 0.029 -9.071 1.00 48.72 124 ALA A O 1
ATOM 993 N N . LEU A 1 125 ? 59.938 -0.721 -6.964 1.00 46.25 125 LEU A N 1
ATOM 994 C CA . LEU A 1 125 ? 61.206 -0.054 -6.712 1.00 46.25 125 LEU A CA 1
ATOM 995 C C . LEU A 1 125 ? 62.228 -0.512 -7.760 1.00 46.25 125 LEU A C 1
ATOM 997 O O . LEU A 1 125 ? 62.643 -1.673 -7.792 1.00 46.25 125 LEU A O 1
ATOM 1001 N N . GLN A 1 126 ? 62.653 0.435 -8.591 1.00 47.62 126 GLN A N 1
ATOM 1002 C CA . GLN A 1 126 ? 63.799 0.327 -9.481 1.00 47.62 126 GLN A CA 1
ATOM 1003 C C . GLN A 1 126 ? 65.042 -0.026 -8.650 1.00 47.62 126 GLN A C 1
ATOM 1005 O O . GLN A 1 126 ? 65.608 0.804 -7.939 1.00 47.62 126 GLN A O 1
ATOM 1010 N N . LYS A 1 127 ?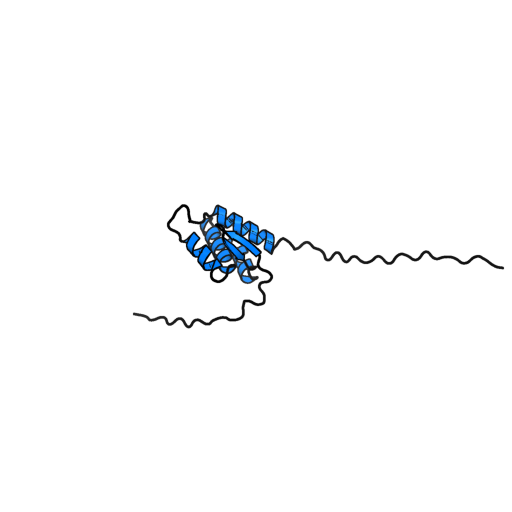 65.467 -1.287 -8.717 1.00 44.81 127 LYS A N 1
ATOM 1011 C CA . LYS A 1 127 ? 66.730 -1.747 -8.142 1.00 44.81 127 LYS A CA 1
ATOM 1012 C C . LYS A 1 127 ? 67.841 -1.442 -9.149 1.00 44.81 127 LYS A C 1
ATOM 1014 O O . LYS A 1 127 ? 68.041 -2.196 -10.096 1.00 44.81 127 LYS A O 1
ATOM 1019 N N . SER A 1 128 ? 68.533 -0.319 -8.971 1.00 56.12 128 SER A N 1
ATOM 1020 C CA . SER A 1 128 ? 69.739 0.012 -9.740 1.00 56.12 128 SER A CA 1
ATOM 1021 C C . SER A 1 128 ? 70.818 -1.068 -9.542 1.00 56.12 128 SER A C 1
ATOM 1023 O O . SER A 1 128 ? 71.044 -1.478 -8.398 1.00 56.12 128 SER A O 1
ATOM 1025 N N . PRO A 1 129 ? 71.501 -1.546 -10.600 1.00 63.16 129 PRO A N 1
ATOM 1026 C CA . PRO A 1 129 ? 72.610 -2.481 -10.448 1.00 63.16 129 PRO A CA 1
ATOM 1027 C C . PRO A 1 129 ? 73.889 -1.760 -9.980 1.00 63.16 129 PRO A C 1
ATOM 1029 O O . PRO A 1 129 ? 74.045 -0.559 -10.219 1.00 63.16 129 PRO A O 1
ATOM 1032 N N . PRO A 1 130 ? 74.814 -2.471 -9.310 1.00 52.41 130 PRO A N 1
ATOM 1033 C CA . PRO A 1 130 ? 76.068 -1.892 -8.853 1.00 52.41 130 PRO A CA 1
ATOM 1034 C C . PRO A 1 130 ? 76.991 -1.576 -10.034 1.00 52.41 130 PRO A C 1
ATOM 1036 O O . PRO A 1 130 ? 77.097 -2.346 -10.989 1.00 52.41 130 PRO A O 1
ATOM 1039 N N . ALA A 1 131 ? 77.679 -0.439 -9.937 1.00 45.84 131 ALA A N 1
ATOM 1040 C CA . ALA A 1 131 ? 78.730 -0.043 -10.858 1.00 45.84 131 ALA A CA 1
ATOM 1041 C C . ALA A 1 131 ? 79.856 -1.089 -10.871 1.00 45.84 131 ALA A C 1
ATOM 1043 O O . ALA A 1 131 ? 80.378 -1.483 -9.828 1.00 45.84 131 ALA A O 1
ATOM 1044 N N . THR A 1 132 ? 80.243 -1.530 -12.062 1.00 47.19 132 THR A N 1
ATOM 1045 C CA . THR A 1 132 ? 81.513 -2.213 -12.309 1.00 47.19 132 THR A CA 1
ATOM 1046 C C . THR A 1 132 ? 82.075 -1.662 -13.606 1.00 47.19 132 THR A C 1
ATOM 1048 O O . THR A 1 132 ? 81.573 -1.996 -14.678 1.00 47.19 132 THR A O 1
ATOM 1051 N N . THR A 1 133 ? 83.062 -0.776 -13.487 1.00 44.50 133 THR A N 1
ATOM 1052 C CA . THR A 1 133 ? 84.319 -0.683 -14.258 1.00 44.50 133 THR A CA 1
ATOM 1053 C C . THR A 1 133 ? 85.021 0.601 -13.841 1.00 44.50 133 THR A C 1
ATOM 1055 O O . THR A 1 133 ? 84.353 1.658 -13.858 1.00 44.50 133 THR A O 1
#